Protein AF-A0A961QXE2-F1 (afdb_monomer_lite)

Sequence (34 aa):
FDETDQATWGNPGRNDPCPCGSSKKFKHCHGRLA

Secondary structure (DSSP, 8-state):
--SS-GGGG----TTSBPTTSSSSBGGGTTT---

Foldseek 3Di:
DPLVDPVPQPPDDQQPQGPVPPRDGCCVPSVVDD

Radius of gyration: 8.46 Å; chains: 1; bounding box: 20×19×16 Å

Structure (mmCIF, N/CA/C/O backbone):
data_AF-A0A961QXE2-F1
#
_entry.id   AF-A0A961QXE2-F1
#
loop_
_atom_site.group_PDB
_atom_site.id
_atom_site.type_symbol
_atom_site.label_atom_id
_atom_site.label_alt_id
_atom_site.label_comp_id
_atom_site.label_asym_id
_atom_site.label_entity_id
_atom_site.label_seq_id
_atom_site.pdbx_PDB_ins_code
_atom_site.Cartn_x
_atom_site.Cartn_y
_atom_site.Cartn_z
_atom_site.occupancy
_atom_site.B_iso_or_equiv
_atom_site.auth_seq_id
_atom_site.auth_comp_id
_atom_site.auth_asym_id
_atom_site.auth_atom_id
_atom_site.pdbx_PDB_model_num
ATOM 1 N N . PHE A 1 1 ? -8.594 0.944 2.962 1.00 68.69 1 PHE A N 1
ATOM 2 C CA . PHE A 1 1 ? -7.865 -0.329 2.962 1.00 68.69 1 PHE A CA 1
ATOM 3 C C . PHE A 1 1 ? -8.772 -1.323 3.642 1.00 68.69 1 PHE A C 1
ATOM 5 O O . PHE A 1 1 ? -8.894 -1.309 4.860 1.00 68.69 1 PHE A O 1
ATOM 12 N N . ASP A 1 2 ? -9.508 -2.065 2.840 1.00 77.75 2 ASP A N 1
ATOM 13 C CA . ASP A 1 2 ? -10.198 -3.255 3.295 1.00 77.75 2 ASP A CA 1
ATOM 14 C C . ASP A 1 2 ? -9.191 -4.407 3.183 1.00 77.75 2 ASP A C 1
ATOM 16 O O . ASP A 1 2 ? -8.567 -4.583 2.135 1.00 77.75 2 ASP A O 1
ATOM 20 N N . GLU A 1 3 ? -8.953 -5.143 4.269 1.00 74.19 3 GLU A N 1
ATOM 21 C CA . GLU A 1 3 ? -7.979 -6.245 4.259 1.00 74.19 3 GLU A CA 1
ATOM 22 C C . GLU A 1 3 ? -8.414 -7.382 3.324 1.00 74.19 3 GLU A C 1
ATOM 24 O O . GLU A 1 3 ? -7.580 -8.156 2.860 1.00 74.19 3 GLU A O 1
ATOM 29 N N . THR A 1 4 ? -9.712 -7.467 3.034 1.00 77.56 4 THR A N 1
ATOM 30 C CA . THR A 1 4 ? -10.306 -8.512 2.203 1.00 77.56 4 THR A CA 1
ATOM 31 C C . THR A 1 4 ? -10.422 -8.104 0.735 1.00 77.56 4 THR A C 1
ATOM 33 O O . THR A 1 4 ? -10.504 -8.979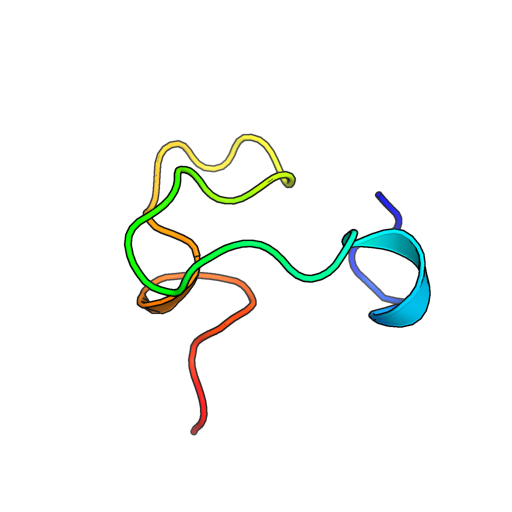 -0.126 1.00 77.56 4 THR A O 1
ATOM 36 N N . ASP A 1 5 ? -10.349 -6.803 0.429 1.00 80.31 5 ASP A N 1
ATOM 37 C CA . ASP A 1 5 ? -10.408 -6.276 -0.937 1.00 80.31 5 ASP A CA 1
ATOM 38 C C . ASP A 1 5 ? -9.087 -5.616 -1.366 1.00 80.31 5 ASP A C 1
ATOM 40 O O . ASP A 1 5 ? -8.7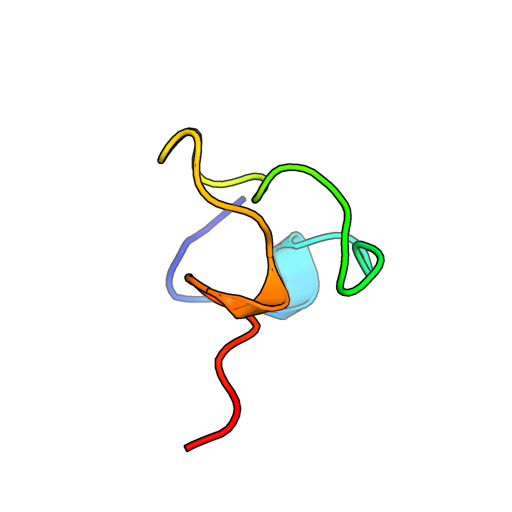87 -4.449 -1.073 1.00 80.31 5 ASP A O 1
ATOM 44 N N . GLN A 1 6 ? -8.319 -6.382 -2.144 1.00 76.19 6 GLN A N 1
ATOM 45 C CA . GLN A 1 6 ? -7.028 -5.999 -2.709 1.00 76.19 6 GLN A CA 1
ATOM 46 C C . GLN A 1 6 ? -7.093 -4.777 -3.638 1.00 76.19 6 GLN A C 1
ATOM 48 O O . GLN A 1 6 ? -6.092 -4.063 -3.769 1.00 76.19 6 GLN A O 1
ATOM 53 N N . ALA A 1 7 ? -8.250 -4.469 -4.237 1.00 80.81 7 ALA A N 1
ATOM 54 C CA . ALA A 1 7 ? -8.407 -3.278 -5.073 1.00 80.81 7 ALA A CA 1
ATOM 55 C C . ALA A 1 7 ? -8.227 -1.984 -4.261 1.00 80.81 7 ALA A C 1
ATOM 57 O O . ALA A 1 7 ? -7.766 -0.967 -4.783 1.00 80.81 7 ALA A O 1
ATOM 58 N N . THR A 1 8 ? -8.511 -2.033 -2.957 1.00 82.31 8 THR A N 1
ATOM 59 C CA . THR A 1 8 ? -8.410 -0.880 -2.054 1.00 82.31 8 THR A CA 1
ATOM 60 C C . THR A 1 8 ? -6.999 -0.639 -1.508 1.00 82.31 8 THR A 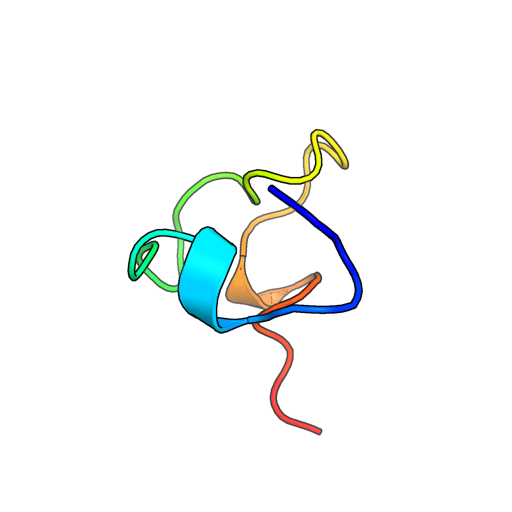C 1
ATOM 62 O O . THR A 1 8 ? -6.789 0.312 -0.749 1.00 82.31 8 THR A O 1
ATOM 65 N N . TRP A 1 9 ? -6.024 -1.494 -1.846 1.00 81.31 9 TRP A N 1
ATOM 66 C CA . TRP A 1 9 ? -4.676 -1.430 -1.272 1.00 81.31 9 TRP A CA 1
ATOM 67 C C . TRP A 1 9 ? -3.794 -0.362 -1.912 1.00 81.31 9 TRP A C 1
ATOM 69 O O . TRP A 1 9 ? -2.807 0.034 -1.299 1.00 81.31 9 TRP A O 1
ATOM 79 N N . GLY A 1 10 ? -4.158 0.119 -3.105 1.00 78.38 10 GLY A N 1
ATOM 80 C CA . GLY A 1 10 ? -3.447 1.201 -3.784 1.00 78.38 10 GLY A CA 1
ATOM 81 C C . GLY A 1 10 ? -2.022 0.805 -4.153 1.00 78.38 10 GLY A C 1
ATOM 82 O O . GLY A 1 10 ? -1.082 1.373 -3.623 1.00 78.38 10 GLY A O 1
ATOM 83 N N . ASN A 1 11 ? -1.881 -0.217 -5.004 1.00 80.12 11 ASN A N 1
ATOM 84 C CA . ASN A 1 11 ? -0.636 -0.728 -5.600 1.00 80.12 11 ASN A CA 1
ATOM 85 C C . ASN A 1 11 ? 0.675 -0.413 -4.827 1.00 80.12 11 ASN A C 1
ATOM 87 O O . ASN A 1 11 ? 1.586 0.201 -5.393 1.00 80.12 11 ASN A O 1
ATOM 91 N N . PRO A 1 12 ? 0.780 -0.793 -3.536 1.00 85.94 12 PRO A N 1
ATOM 92 C CA . PRO A 1 12 ? 1.910 -0.406 -2.707 1.00 85.94 12 PRO A CA 1
ATOM 93 C C . PRO A 1 12 ? 3.163 -1.156 -3.161 1.00 85.94 12 PRO A C 1
ATOM 95 O O . PRO A 1 12 ? 3.112 -2.336 -3.530 1.00 85.94 12 PRO A O 1
ATOM 98 N N . GLY A 1 13 ? 4.318 -0.493 -3.118 1.00 88.56 13 GLY A N 1
ATOM 99 C CA . GLY A 1 13 ? 5.582 -1.130 -3.442 1.00 88.56 13 GLY A CA 1
ATOM 100 C C . GLY A 1 13 ? 5.880 -2.278 -2.476 1.00 88.56 13 GLY A C 1
ATOM 101 O O . GLY A 1 13 ? 5.595 -2.230 -1.281 1.00 88.56 13 GLY A O 1
ATOM 102 N N . ARG A 1 14 ? 6.526 -3.341 -2.971 1.00 90.19 14 ARG A N 1
ATOM 103 C CA . ARG A 1 14 ? 6.883 -4.537 -2.176 1.00 90.19 14 ARG A CA 1
ATOM 104 C C . ARG A 1 14 ? 7.618 -4.210 -0.864 1.00 90.19 14 ARG A C 1
ATOM 106 O O . ARG A 1 14 ? 7.478 -4.950 0.110 1.00 90.19 14 ARG A O 1
ATOM 113 N N . ASN A 1 15 ? 8.440 -3.163 -0.846 1.00 91.31 15 ASN A N 1
ATOM 114 C CA . ASN A 1 15 ? 9.237 -2.771 0.319 1.00 91.31 15 ASN A CA 1
ATOM 115 C C . ASN A 1 15 ? 8.580 -1.692 1.192 1.00 91.31 15 ASN A C 1
ATOM 117 O O . ASN A 1 15 ? 9.093 -1.458 2.288 1.00 91.31 15 ASN A O 1
ATOM 121 N N . ASP A 1 16 ? 7.484 -1.085 0.737 1.00 91.19 16 ASP A N 1
ATOM 122 C CA . ASP A 1 16 ? 6.779 -0.032 1.463 1.00 91.19 16 ASP A CA 1
ATOM 123 C C . ASP A 1 16 ? 6.103 -0.585 2.720 1.00 91.19 16 ASP A C 1
ATOM 125 O O . ASP A 1 16 ? 5.826 -1.792 2.799 1.00 91.19 16 ASP A O 1
ATOM 129 N N . PRO A 1 17 ? 5.852 0.263 3.734 1.00 90.44 17 PRO A N 1
ATOM 130 C CA . PRO A 1 17 ? 5.029 -0.122 4.870 1.00 90.44 17 PRO A CA 1
ATOM 131 C C . PRO A 1 17 ? 3.664 -0.618 4.388 1.00 90.44 17 PRO A C 1
ATOM 133 O O . PRO A 1 17 ? 3.046 -0.048 3.492 1.00 90.44 17 PRO A O 1
ATOM 136 N N . CYS A 1 18 ? 3.197 -1.716 4.976 1.00 90.75 18 CYS A N 1
ATOM 137 C CA . CYS A 1 18 ? 1.917 -2.289 4.607 1.00 90.75 18 CYS A CA 1
ATOM 138 C C . CYS A 1 18 ? 0.783 -1.337 5.031 1.00 90.75 18 CYS A C 1
ATOM 140 O O . CYS A 1 18 ? 0.722 -0.974 6.211 1.00 90.75 18 CYS A O 1
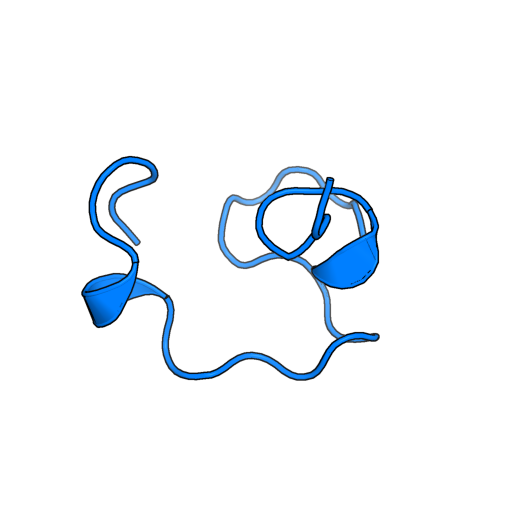ATOM 142 N N . PRO A 1 19 ? -0.158 -0.998 4.130 1.00 86.69 19 PRO A N 1
ATOM 143 C CA . PRO A 1 19 ? -1.236 -0.046 4.417 1.00 86.69 19 PRO A CA 1
ATOM 144 C C . PRO A 1 19 ? -2.249 -0.522 5.476 1.00 86.69 19 PRO A C 1
ATOM 146 O O . PRO A 1 19 ? -3.094 0.255 5.901 1.00 86.69 19 PRO A O 1
ATOM 149 N N . CYS A 1 20 ? -2.141 -1.767 5.952 1.00 86.69 20 CYS A N 1
ATOM 150 C CA . CYS A 1 20 ? -2.953 -2.308 7.046 1.00 86.69 20 CYS A CA 1
ATOM 151 C C . CYS A 1 20 ? -2.522 -1.850 8.451 1.00 86.69 20 CYS A C 1
ATOM 153 O O . CYS A 1 20 ? -3.143 -2.241 9.433 1.00 86.69 20 CYS A O 1
ATOM 155 N N . GLY A 1 21 ? -1.415 -1.109 8.581 1.00 83.75 21 GLY A N 1
ATOM 156 C CA . GLY A 1 21 ? -0.915 -0.652 9.884 1.00 83.75 21 GLY A CA 1
ATOM 157 C C . GLY A 1 21 ? -0.159 -1.708 10.701 1.00 83.75 21 GLY A C 1
ATOM 158 O O . GLY A 1 21 ? 0.209 -1.450 11.840 1.00 83.75 21 GLY A O 1
ATOM 159 N N . SER A 1 22 ? 0.151 -2.878 10.134 1.00 86.19 22 SER A N 1
ATOM 160 C CA . SER A 1 22 ? 0.862 -3.962 10.843 1.00 86.19 22 SER A CA 1
ATOM 161 C C . SER A 1 22 ? 2.353 -3.704 11.116 1.00 86.19 22 SER A C 1
ATOM 163 O O . SER A 1 22 ? 3.060 -4.620 11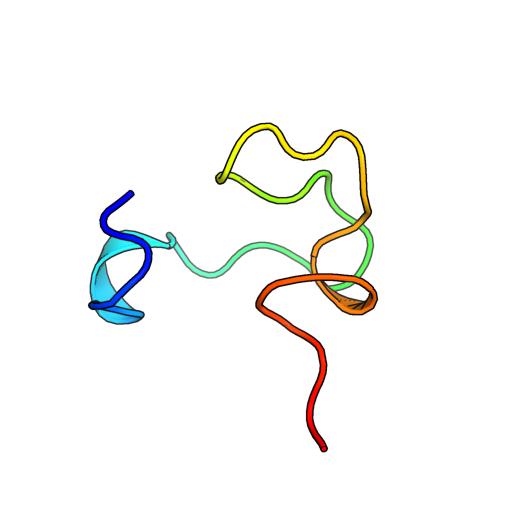.543 1.00 86.19 22 SER A O 1
ATOM 165 N N . SER A 1 23 ? 2.868 -2.508 10.809 1.00 87.56 23 SER A N 1
ATOM 166 C CA . SER A 1 23 ? 4.297 -2.128 10.854 1.00 87.56 23 SER A CA 1
ATOM 167 C C . SER A 1 23 ? 5.241 -3.020 10.028 1.00 87.56 23 SER A C 1
ATOM 169 O O . SER A 1 23 ? 6.454 -2.812 10.007 1.00 87.56 23 SER A O 1
ATOM 171 N N . LYS A 1 24 ? 4.706 -4.013 9.310 1.00 91.25 24 LYS A N 1
ATOM 172 C CA . LYS A 1 24 ? 5.439 -4.892 8.399 1.00 91.25 24 LYS A CA 1
ATOM 173 C C . LYS A 1 24 ? 5.506 -4.253 7.019 1.00 91.25 24 LYS A C 1
ATOM 175 O O . LYS A 1 24 ? 4.618 -3.503 6.624 1.00 91.25 24 LYS A O 1
ATOM 180 N N . LYS A 1 25 ? 6.534 -4.603 6.244 1.00 91.00 25 LYS A N 1
ATOM 181 C CA . LYS A 1 25 ? 6.582 -4.262 4.812 1.00 91.00 25 LYS A CA 1
ATOM 182 C C . LYS A 1 25 ? 5.484 -5.013 4.067 1.00 91.00 25 LYS A C 1
ATOM 184 O O . LYS A 1 25 ? 5.175 -6.146 4.446 1.00 91.00 25 LYS A O 1
ATOM 189 N N . PHE A 1 26 ? 4.964 -4.443 2.983 1.00 91.38 26 PHE A N 1
ATOM 190 C CA . PHE A 1 26 ? 3.904 -5.043 2.173 1.00 91.38 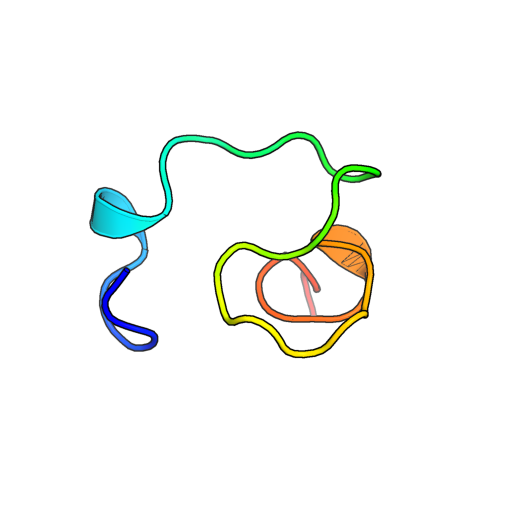26 PHE A CA 1
ATOM 191 C C . PHE A 1 26 ? 4.230 -6.498 1.809 1.00 91.38 26 PHE A C 1
ATOM 193 O O . PHE A 1 26 ? 3.445 -7.397 2.096 1.00 91.38 26 PHE A O 1
ATOM 200 N N . LYS A 1 27 ? 5.458 -6.774 1.347 1.00 91.50 27 LYS A N 1
ATOM 201 C CA . LYS A 1 27 ? 5.938 -8.133 1.036 1.00 91.50 27 LYS A CA 1
ATOM 202 C C . LYS A 1 27 ? 5.921 -9.158 2.176 1.00 91.50 27 LYS A C 1
ATOM 204 O O . LYS A 1 27 ? 6.015 -10.350 1.910 1.00 91.50 27 LYS A O 1
ATOM 209 N N . HIS A 1 28 ? 5.911 -8.706 3.426 1.00 91.88 28 HIS A N 1
ATOM 210 C CA . HIS A 1 28 ? 5.916 -9.551 4.625 1.00 91.88 28 HIS A CA 1
ATOM 211 C C . HIS A 1 28 ? 4.540 -9.603 5.303 1.00 91.88 28 HIS A C 1
ATOM 213 O O . HIS A 1 28 ? 4.407 -10.156 6.395 1.00 91.88 28 HIS A O 1
ATOM 219 N N . CYS A 1 29 ? 3.531 -9.005 4.678 1.00 91.56 29 CYS A N 1
ATOM 220 C CA . CYS A 1 29 ? 2.166 -8.949 5.165 1.00 91.56 29 CYS A CA 1
ATOM 221 C C . CYS A 1 29 ? 1.223 -9.296 4.003 1.00 91.56 29 CYS A C 1
ATOM 223 O O . CYS A 1 29 ? 1.331 -10.390 3.462 1.00 91.56 29 CYS A O 1
ATOM 225 N N . HIS A 1 30 ? 0.358 -8.376 3.582 1.00 87.94 30 HIS A N 1
ATOM 226 C CA . HIS A 1 30 ? -0.651 -8.593 2.539 1.00 87.94 30 HIS A CA 1
ATOM 227 C C . HIS A 1 30 ? -0.081 -8.828 1.127 1.00 87.94 30 HIS A C 1
ATOM 229 O O . HIS A 1 30 ? -0.725 -9.441 0.287 1.00 87.94 30 HIS A O 1
ATOM 235 N N . GLY A 1 31 ? 1.151 -8.393 0.862 1.00 86.44 31 GLY A N 1
ATOM 236 C CA . GLY A 1 31 ? 1.891 -8.676 -0.371 1.00 86.44 31 GLY A CA 1
ATOM 237 C C . GLY A 1 31 ? 2.747 -9.942 -0.303 1.00 86.44 31 GLY A C 1
ATOM 238 O O . GLY A 1 31 ? 3.651 -10.113 -1.130 1.00 86.44 31 GLY A O 1
ATOM 239 N N . ARG A 1 32 ? 2.541 -10.796 0.710 1.00 86.19 32 ARG A N 1
ATOM 240 C CA . ARG A 1 32 ? 3.165 -12.117 0.777 1.00 86.19 32 ARG A CA 1
ATOM 241 C C . ARG A 1 32 ? 2.484 -13.011 -0.255 1.00 86.19 32 ARG A C 1
ATOM 243 O O . ARG A 1 32 ? 1.456 -13.615 0.018 1.00 86.19 32 ARG A O 1
ATOM 250 N N . LEU A 1 33 ? 3.078 -13.076 -1.439 1.00 74.94 33 LEU A N 1
ATOM 251 C CA . LEU A 1 33 ? 2.777 -14.133 -2.398 1.00 74.94 33 LEU A CA 1
ATOM 252 C C . LEU A 1 33 ? 3.194 -15.454 -1.737 1.00 74.94 33 LEU A C 1
ATOM 254 O O . LEU A 1 33 ? 4.357 -15.583 -1.339 1.00 74.94 33 LEU A O 1
ATOM 258 N N . ALA A 1 34 ? 2.217 -16.331 -1.498 1.00 60.22 34 ALA A N 1
ATOM 259 C CA . ALA A 1 34 ? 2.453 -17.695 -1.036 1.00 60.22 34 ALA A CA 1
ATOM 260 C C . ALA A 1 34 ? 3.247 -18.481 -2.085 1.00 60.22 34 ALA A C 1
ATOM 262 O O . ALA A 1 34 ? 3.029 -18.224 -3.292 1.00 60.22 34 ALA A O 1
#

pLDDT: mean 84.15, std 7.37, range [60.22, 91.88]